Protein AF-A0A3R7F0P5-F1 (afdb_monomer_lite)

Foldseek 3Di:
DQLDDDDDDDDDVVLVVVLVVVQVVVQVVCVVVVFFHKDAPPDWDDPDPRDIDGDRMDTDGDDDD

Sequence (65 aa):
MGGKLYRMPAPVPYHQRVSRKLERILDEYVTEKGLGEVFDAPCDVVFSDMDIVQPDLFFISGSIL

pLDDT: mean 93.05, std 8.74, range [51.31, 98.69]

Secondary structure (DSSP, 8-state):
-TT---PPPPPPHHHHHHHHHHHHHHHHHHHHTT-EEEEESS--EEEETTEEE--SEEEEE----

Structure (mmCIF, N/CA/C/O backbone):
data_AF-A0A3R7F0P5-F1
#
_entry.id   AF-A0A3R7F0P5-F1
#
loop_
_atom_site.group_PDB
_atom_site.id
_atom_site.type_symbol
_atom_site.label_atom_id
_atom_site.label_alt_id
_atom_site.label_comp_id
_atom_site.label_asym_id
_atom_site.label_entity_id
_atom_site.label_seq_id
_atom_site.pdbx_PDB_ins_code
_atom_site.Cartn_x
_atom_site.Cartn_y
_atom_site.Cartn_z
_atom_site.occupancy
_atom_site.B_iso_or_equiv
_atom_site.auth_seq_id
_atom_site.auth_comp_id
_atom_site.auth_asym_id
_atom_site.auth_atom_id
_atom_site.pdbx_PDB_model_num
ATOM 1 N N . MET A 1 1 ? 0.771 0.692 -18.228 1.00 74.12 1 MET A N 1
ATOM 2 C CA . MET A 1 1 ? 0.255 2.073 -18.381 1.00 74.12 1 MET A CA 1
ATOM 3 C C . MET A 1 1 ? 0.329 2.480 -19.839 1.00 74.12 1 MET A C 1
ATOM 5 O O . MET A 1 1 ? 1.389 2.339 -20.450 1.00 74.12 1 MET A O 1
ATOM 9 N N . GLY A 1 2 ? -0.783 2.942 -20.405 1.00 80.88 2 GLY A N 1
ATOM 10 C CA . GLY A 1 2 ? -0.886 3.310 -21.817 1.00 80.88 2 GLY A CA 1
ATOM 11 C C . GLY A 1 2 ? -0.564 2.145 -22.755 1.00 80.88 2 GLY A C 1
ATOM 12 O O . GLY A 1 2 ? 0.115 2.340 -23.762 1.00 80.88 2 GLY A O 1
ATOM 13 N N . GLY A 1 3 ? -0.936 0.918 -22.366 1.00 81.69 3 GLY A N 1
ATOM 14 C CA . GLY A 1 3 ? -0.648 -0.309 -23.115 1.00 81.69 3 GLY A CA 1
ATOM 15 C C . GLY A 1 3 ? 0.824 -0.735 -23.175 1.00 81.69 3 GLY A C 1
ATOM 16 O O . GLY A 1 3 ? 1.162 -1.670 -23.897 1.00 81.69 3 GLY A O 1
ATOM 17 N N . LYS A 1 4 ? 1.720 -0.075 -22.428 1.00 83.62 4 LYS A N 1
ATOM 18 C CA . LYS A 1 4 ? 3.140 -0.444 -22.332 1.00 83.62 4 LYS A CA 1
ATOM 19 C C . LYS A 1 4 ? 3.427 -1.224 -21.052 1.00 83.62 4 LYS A C 1
ATOM 21 O O . LYS A 1 4 ? 2.988 -0.830 -19.965 1.00 83.62 4 LYS A O 1
ATOM 26 N N . LEU A 1 5 ? 4.214 -2.292 -21.196 1.00 85.12 5 LEU A N 1
ATOM 27 C CA . LEU A 1 5 ? 4.736 -3.081 -20.084 1.00 85.12 5 LEU A CA 1
ATOM 28 C C . LEU A 1 5 ? 5.974 -2.401 -19.493 1.00 85.12 5 LEU A C 1
ATOM 30 O O . LEU A 1 5 ? 6.978 -2.204 -20.179 1.00 85.12 5 LEU A O 1
ATOM 34 N N . TYR A 1 6 ? 5.912 -2.108 -18.199 1.00 86.50 6 TYR A N 1
ATOM 35 C CA . TYR A 1 6 ? 7.039 -1.617 -17.417 1.00 86.50 6 TYR A CA 1
ATOM 36 C C . TYR A 1 6 ? 7.438 -2.696 -16.416 1.00 86.50 6 TYR A C 1
ATOM 38 O O . TYR A 1 6 ? 6.602 -3.182 -15.661 1.00 86.50 6 TYR A O 1
ATOM 46 N N . ARG A 1 7 ? 8.716 -3.088 -16.415 1.00 84.38 7 ARG A N 1
ATOM 47 C CA . ARG A 1 7 ? 9.248 -4.010 -15.407 1.00 84.38 7 ARG A CA 1
ATOM 48 C C . ARG A 1 7 ? 9.697 -3.216 -14.190 1.00 84.38 7 ARG A C 1
ATOM 50 O O . ARG A 1 7 ? 10.553 -2.344 -14.319 1.00 84.38 7 ARG A O 1
ATOM 57 N N . MET A 1 8 ? 9.147 -3.549 -13.029 1.00 83.06 8 MET A N 1
ATOM 58 C CA . MET A 1 8 ? 9.586 -2.999 -11.752 1.00 83.06 8 MET A CA 1
ATOM 59 C C . MET A 1 8 ? 10.623 -3.945 -11.131 1.00 83.06 8 MET A C 1
ATOM 61 O O . MET A 1 8 ? 10.374 -5.150 -11.057 1.00 83.06 8 MET A O 1
ATOM 65 N N . PRO A 1 9 ? 11.810 -3.452 -10.737 1.00 87.31 9 PRO A N 1
ATOM 66 C CA . PRO A 1 9 ? 12.758 -4.264 -9.987 1.00 87.31 9 PRO A CA 1
ATOM 67 C C . PRO A 1 9 ? 12.180 -4.607 -8.609 1.00 87.31 9 PRO A C 1
ATOM 69 O O . PRO A 1 9 ? 11.358 -3.867 -8.070 1.00 87.31 9 PRO A O 1
ATOM 72 N N . ALA A 1 10 ? 12.647 -5.709 -8.020 1.00 88.56 10 ALA A N 1
ATOM 73 C CA . ALA A 1 10 ? 12.262 -6.066 -6.661 1.00 88.56 10 ALA A CA 1
ATOM 74 C C . ALA A 1 10 ? 12.663 -4.946 -5.674 1.00 88.56 10 ALA A C 1
ATOM 76 O O . ALA A 1 10 ? 13.781 -4.422 -5.764 1.00 88.56 10 ALA A O 1
ATOM 77 N N . PRO A 1 11 ? 11.780 -4.574 -4.732 1.00 90.69 11 PRO A N 1
ATOM 78 C CA . PRO A 1 11 ? 12.051 -3.505 -3.782 1.00 90.69 11 PRO A CA 1
ATOM 79 C C . PRO A 1 11 ? 13.160 -3.891 -2.801 1.00 90.69 11 PRO A C 1
ATOM 81 O O . PRO A 1 11 ? 13.290 -5.038 -2.370 1.00 90.69 11 PRO A O 1
ATOM 84 N N . VAL A 1 12 ? 13.955 -2.901 -2.398 1.00 96.50 12 VAL A N 1
ATOM 85 C CA . VAL A 1 12 ? 14.990 -3.074 -1.370 1.00 96.50 12 VAL A CA 1
ATOM 86 C C . VAL A 1 12 ? 14.377 -3.100 0.040 1.00 96.50 12 VAL A C 1
ATOM 88 O O . VAL A 1 12 ? 13.328 -2.491 0.261 1.00 96.50 12 VAL A O 1
ATOM 91 N N . PRO A 1 13 ? 15.049 -3.689 1.052 1.00 97.50 13 PRO A N 1
ATOM 92 C CA . PRO A 1 13 ? 14.516 -3.761 2.419 1.00 97.50 13 PRO A CA 1
ATOM 93 C C . PRO A 1 13 ? 14.141 -2.410 3.048 1.00 97.50 13 PRO A C 1
ATOM 95 O O . PRO A 1 13 ? 13.299 -2.351 3.941 1.00 97.50 13 PRO A O 1
ATOM 98 N N . TYR A 1 14 ? 14.772 -1.313 2.614 1.00 97.75 14 TYR A N 1
ATOM 99 C CA . TYR A 1 14 ? 14.409 0.033 3.057 1.00 97.75 14 TYR A CA 1
ATOM 100 C C . TYR A 1 14 ? 13.009 0.447 2.582 1.00 97.75 14 TYR A C 1
ATOM 102 O O . TYR A 1 14 ? 12.224 0.917 3.401 1.00 97.75 14 TYR A O 1
ATOM 110 N N . HIS A 1 15 ? 12.686 0.214 1.305 1.00 96.62 15 HIS A N 1
ATOM 111 C CA . HIS A 1 15 ? 11.365 0.494 0.733 1.00 96.62 15 HIS A CA 1
ATOM 112 C C . HIS A 1 15 ? 10.288 -0.306 1.472 1.00 96.62 15 HIS A C 1
ATOM 114 O O . HIS A 1 15 ? 9.353 0.279 2.013 1.00 96.62 15 HIS A O 1
ATOM 120 N N . GLN A 1 16 ? 10.536 -1.601 1.680 1.00 97.00 16 GLN A N 1
ATOM 121 C CA . GLN A 1 16 ? 9.644 -2.477 2.443 1.00 97.00 16 GLN A CA 1
ATOM 122 C C . GLN A 1 16 ? 9.429 -2.014 3.892 1.00 97.00 16 GLN A C 1
ATOM 124 O O . GLN A 1 16 ? 8.326 -2.074 4.432 1.00 97.00 16 GLN A O 1
ATOM 129 N N . ARG A 1 17 ? 10.473 -1.491 4.549 1.00 98.38 17 ARG A N 1
ATOM 130 C CA . ARG A 1 17 ? 10.354 -0.957 5.914 1.00 98.38 17 ARG A CA 1
ATOM 131 C C . ARG A 1 17 ? 9.495 0.305 5.973 1.00 98.38 17 ARG A C 1
ATOM 133 O O . ARG A 1 17 ? 8.819 0.504 6.98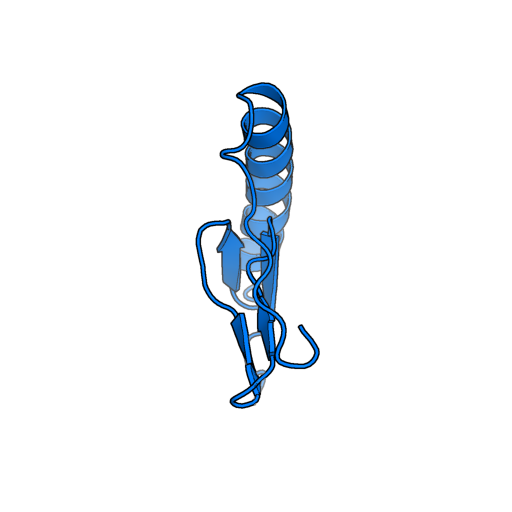2 1.00 98.38 17 ARG A O 1
ATOM 140 N N . VAL A 1 18 ? 9.578 1.167 4.961 1.00 98.38 18 VAL A N 1
ATOM 141 C CA . VAL A 1 18 ? 8.762 2.383 4.873 1.00 98.38 18 VAL A CA 1
ATOM 142 C C . VAL A 1 18 ? 7.315 2.015 4.560 1.00 98.38 18 VAL A C 1
ATOM 144 O O . VAL A 1 18 ? 6.442 2.431 5.317 1.00 98.38 18 VAL A O 1
ATOM 147 N N . SER A 1 19 ? 7.080 1.174 3.545 1.00 97.88 19 SER A N 1
ATOM 148 C CA . SER A 1 19 ? 5.735 0.731 3.150 1.00 97.88 19 SER A CA 1
ATOM 149 C C . SER A 1 19 ? 4.981 0.115 4.330 1.00 97.88 19 SER A C 1
ATOM 151 O O . SER A 1 19 ? 3.968 0.655 4.761 1.00 97.88 19 SER A O 1
ATOM 153 N N . ARG A 1 20 ? 5.577 -0.876 5.008 1.00 98.19 20 ARG A N 1
ATOM 154 C CA . ARG A 1 20 ? 4.971 -1.534 6.180 1.00 98.19 20 ARG A CA 1
ATOM 155 C C . ARG A 1 20 ? 4.627 -0.580 7.329 1.00 98.19 20 ARG A C 1
ATOM 157 O O . ARG A 1 20 ? 3.728 -0.842 8.121 1.00 98.19 20 ARG A O 1
ATOM 164 N N . LYS A 1 21 ? 5.393 0.500 7.521 1.00 98.62 21 LYS A N 1
ATOM 165 C CA . LYS A 1 21 ? 5.077 1.480 8.576 1.00 98.62 21 LYS A CA 1
ATOM 166 C C . LYS A 1 21 ? 3.854 2.312 8.206 1.00 98.62 21 LYS A C 1
ATOM 168 O O . L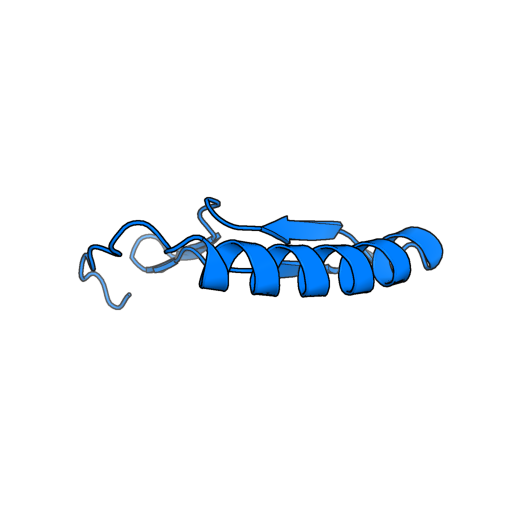YS A 1 21 ? 3.055 2.599 9.089 1.00 98.62 21 LYS A O 1
ATOM 173 N N . LEU A 1 22 ? 3.743 2.704 6.939 1.00 98.56 22 LEU A N 1
ATOM 174 C CA . LEU A 1 22 ? 2.602 3.461 6.434 1.00 98.56 22 LEU A CA 1
ATOM 175 C C . LEU A 1 22 ? 1.343 2.598 6.420 1.00 98.56 22 LEU A C 1
ATOM 177 O O . LEU A 1 22 ? 0.325 3.030 6.947 1.00 98.56 22 LEU A O 1
ATOM 181 N N . GLU A 1 23 ? 1.453 1.373 5.908 1.00 98.50 23 GLU A N 1
ATOM 182 C CA . GLU A 1 23 ? 0.393 0.365 5.903 1.00 98.50 23 GLU A CA 1
ATOM 183 C C . GLU A 1 23 ? -0.217 0.205 7.295 1.00 98.50 23 GLU A C 1
ATOM 185 O O . GLU A 1 23 ? -1.405 0.429 7.460 1.00 98.50 23 GLU A O 1
ATOM 190 N N . ARG A 1 24 ? 0.604 -0.055 8.323 1.00 98.69 24 ARG A N 1
ATOM 191 C CA . ARG A 1 24 ? 0.114 -0.248 9.697 1.00 98.69 24 ARG A CA 1
ATOM 192 C C . ARG A 1 24 ? -0.676 0.943 10.235 1.00 98.69 24 ARG A C 1
ATOM 194 O O . ARG A 1 24 ? -1.683 0.735 10.892 1.00 98.69 24 ARG A O 1
ATOM 201 N N . ILE A 1 25 ? -0.212 2.169 9.987 1.00 98.50 25 ILE A N 1
ATOM 202 C CA . ILE A 1 25 ? -0.889 3.384 10.470 1.00 98.50 25 ILE A CA 1
ATOM 203 C C . ILE A 1 25 ? -2.218 3.590 9.730 1.00 98.50 25 ILE A C 1
ATOM 205 O O . ILE A 1 25 ? -3.210 3.988 10.338 1.00 98.50 25 ILE A O 1
ATOM 209 N N . LEU A 1 26 ? -2.231 3.345 8.417 1.00 98.31 26 LEU A N 1
ATOM 210 C CA . LEU A 1 26 ? -3.425 3.493 7.587 1.00 98.31 26 LEU A CA 1
ATOM 211 C C . LEU A 1 26 ? -4.462 2.414 7.898 1.00 98.31 26 LEU A C 1
ATOM 213 O O . LEU A 1 26 ? -5.630 2.743 8.078 1.00 98.31 26 LEU A O 1
ATOM 217 N N . ASP A 1 27 ? -4.033 1.158 7.981 1.00 98.44 27 ASP A N 1
ATOM 218 C CA . ASP A 1 27 ? -4.892 0.006 8.238 1.00 98.44 27 ASP A CA 1
ATOM 219 C C . ASP A 1 27 ? -5.539 0.078 9.624 1.00 98.44 27 ASP A C 1
ATOM 221 O O . ASP A 1 27 ? -6.748 -0.106 9.743 1.00 98.44 27 ASP A O 1
ATOM 225 N N . GLU A 1 28 ? -4.776 0.459 10.657 1.00 98.50 28 GLU A N 1
ATOM 226 C CA . GLU A 1 28 ? -5.312 0.691 12.004 1.00 98.50 28 GLU A CA 1
ATOM 227 C C . GLU A 1 28 ? -6.429 1.746 11.969 1.00 98.50 28 GLU A C 1
ATOM 229 O O . GLU A 1 28 ? -7.548 1.483 12.407 1.00 98.50 28 GLU A O 1
ATOM 234 N N . TYR A 1 29 ? -6.180 2.904 11.347 1.00 98.31 29 TYR A N 1
ATOM 235 C CA . TYR A 1 29 ? -7.183 3.965 11.225 1.00 98.31 29 TYR A CA 1
ATOM 236 C C . TYR A 1 29 ? -8.426 3.534 10.430 1.00 98.31 29 TYR A C 1
ATOM 238 O O . TYR A 1 29 ? -9.556 3.817 10.835 1.00 98.31 29 TYR A O 1
ATOM 246 N N . VAL A 1 30 ? -8.231 2.873 9.286 1.00 98.00 30 VAL A N 1
ATOM 247 C CA . VAL A 1 30 ? -9.316 2.444 8.394 1.00 98.00 30 VAL A CA 1
ATOM 248 C C . VAL A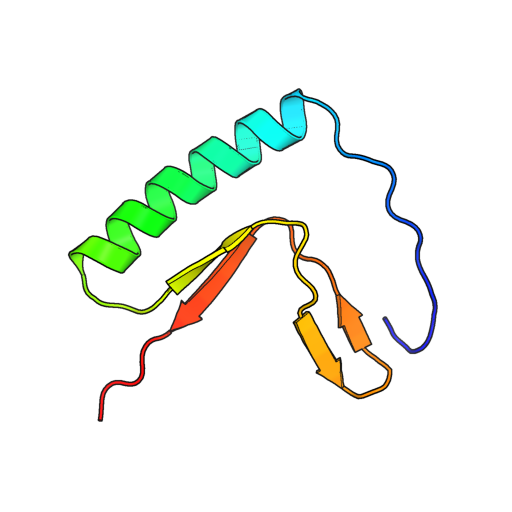 1 30 ? -10.174 1.370 9.058 1.00 98.00 30 VAL A C 1
ATOM 250 O O . VAL A 1 30 ? -11.403 1.483 9.034 1.00 98.00 30 VAL A O 1
ATOM 253 N N . THR A 1 31 ? -9.543 0.386 9.697 1.00 96.94 31 THR A N 1
ATOM 254 C CA . THR A 1 31 ? -10.216 -0.723 10.378 1.00 96.94 31 THR A CA 1
ATOM 255 C C . THR A 1 31 ? -10.981 -0.234 11.604 1.00 96.94 31 THR A C 1
ATOM 257 O O . THR A 1 31 ? -12.167 -0.531 11.743 1.00 96.94 31 THR A O 1
ATOM 260 N N . GLU A 1 32 ? -10.361 0.581 12.466 1.00 97.81 32 GLU A N 1
ATOM 261 C CA . GLU A 1 32 ? -11.015 1.118 13.670 1.00 97.81 32 GLU A CA 1
ATOM 262 C C . GLU A 1 32 ? -12.261 1.950 13.357 1.00 97.81 32 GLU A C 1
ATOM 264 O O . GLU A 1 32 ? -13.209 2.003 14.146 1.00 97.81 32 GLU A O 1
ATOM 269 N N . LYS A 1 33 ? -12.257 2.639 12.215 1.00 96.94 33 LYS A N 1
ATOM 270 C CA . LYS A 1 33 ? -13.350 3.510 11.781 1.00 96.94 33 LYS A CA 1
ATOM 271 C C . LYS A 1 33 ? -14.327 2.823 10.826 1.00 96.94 33 LYS A C 1
ATOM 273 O O . LYS A 1 33 ? -15.315 3.452 10.454 1.00 96.94 33 LYS A O 1
ATOM 278 N N . GLY A 1 34 ? -14.075 1.571 10.438 1.00 96.50 34 GLY A N 1
ATOM 279 C CA . GLY A 1 34 ? -14.895 0.839 9.472 1.00 96.50 34 GLY A CA 1
ATOM 280 C C . GLY A 1 34 ? -14.987 1.536 8.112 1.00 96.50 34 GLY A C 1
ATOM 281 O O . GLY A 1 34 ? -16.056 1.564 7.508 1.00 96.50 34 GLY A O 1
ATOM 282 N N . LEU A 1 35 ? -13.897 2.159 7.652 1.00 96.94 35 LEU A N 1
ATOM 283 C CA . LEU A 1 35 ? -13.904 3.022 6.462 1.00 96.94 35 LEU A CA 1
ATOM 284 C C . LEU A 1 35 ? -13.677 2.268 5.151 1.00 96.94 35 LEU A C 1
ATOM 286 O O . LEU A 1 35 ? -13.833 2.870 4.091 1.00 96.94 35 LEU A O 1
ATOM 290 N N . GLY A 1 36 ? -13.301 0.990 5.200 1.00 96.88 36 GLY A N 1
ATOM 291 C CA . GLY A 1 36 ? -12.950 0.193 4.027 1.00 96.88 36 GLY A CA 1
ATOM 292 C C . GLY A 1 36 ? -11.781 -0.746 4.296 1.00 96.88 36 GLY A C 1
ATOM 293 O O . GLY A 1 36 ? -11.668 -1.273 5.398 1.00 96.88 36 GLY A O 1
ATOM 294 N N . GLU A 1 37 ? -10.921 -0.925 3.295 1.00 97.44 37 GLU A N 1
ATOM 295 C CA . GLU A 1 37 ? -9.789 -1.859 3.321 1.00 97.44 37 GLU A CA 1
ATOM 296 C C . GLU A 1 37 ? -8.521 -1.218 2.739 1.00 97.44 37 GLU A C 1
ATOM 298 O O . GLU A 1 37 ? -8.588 -0.416 1.801 1.00 97.44 37 GLU A O 1
ATOM 303 N N . VAL A 1 38 ? -7.358 -1.575 3.289 1.00 98.25 38 VAL A N 1
ATOM 304 C CA . VAL A 1 38 ? -6.028 -1.164 2.811 1.00 98.25 38 VAL A CA 1
ATOM 305 C C . VAL A 1 38 ? -5.293 -2.390 2.273 1.00 98.25 38 VAL A C 1
ATOM 307 O O . VAL A 1 38 ? -5.349 -3.460 2.868 1.00 98.25 38 VAL A O 1
ATOM 310 N N . PHE A 1 39 ? -4.592 -2.226 1.153 1.00 98.00 39 PHE A N 1
ATOM 311 C CA . PHE A 1 39 ? -3.821 -3.275 0.485 1.00 98.00 39 PHE A CA 1
ATOM 312 C C . PHE A 1 39 ? -2.401 -2.790 0.172 1.00 98.00 39 PHE A C 1
ATOM 314 O O . PHE A 1 39 ? -2.184 -1.589 -0.027 1.00 98.00 39 PHE A O 1
ATOM 321 N N . ASP A 1 40 ? -1.453 -3.724 0.073 1.00 97.62 40 ASP A N 1
ATOM 322 C CA . ASP A 1 40 ? -0.052 -3.484 -0.272 1.00 97.62 40 ASP A CA 1
ATOM 323 C C . ASP A 1 40 ? 0.410 -4.275 -1.513 1.00 97.62 40 ASP A C 1
ATOM 325 O O . ASP A 1 40 ? -0.295 -5.129 -2.060 1.00 97.62 40 ASP A O 1
ATOM 329 N N . ALA A 1 41 ? 1.595 -3.934 -2.025 1.00 95.56 41 ALA A N 1
ATOM 330 C CA . ALA A 1 41 ? 2.211 -4.660 -3.133 1.00 95.56 41 ALA A CA 1
ATOM 331 C C . ALA A 1 41 ? 2.809 -6.014 -2.682 1.00 95.56 41 ALA A C 1
ATOM 333 O O . ALA A 1 41 ? 3.494 -6.067 -1.659 1.00 95.56 41 ALA A O 1
ATOM 334 N N . PRO A 1 42 ? 2.731 -7.080 -3.507 1.00 94.69 42 PRO A N 1
ATOM 335 C CA . PRO A 1 42 ? 2.247 -7.080 -4.889 1.00 94.69 42 PRO A CA 1
ATOM 336 C C . PRO A 1 42 ? 0.732 -7.319 -5.002 1.00 94.69 42 PRO A C 1
ATOM 338 O O . PRO A 1 42 ? 0.233 -8.376 -4.620 1.00 94.69 42 PRO A O 1
ATOM 341 N N . CYS A 1 43 ? 0.020 -6.380 -5.633 1.00 95.62 43 CYS A N 1
ATOM 342 C CA . CYS A 1 43 ? -1.393 -6.518 -5.978 1.00 95.62 43 CYS A CA 1
ATOM 343 C C . CYS A 1 43 ? -1.705 -5.740 -7.267 1.00 95.62 43 CYS A C 1
ATOM 345 O O . CYS A 1 43 ? -1.335 -4.570 -7.391 1.00 95.62 43 CYS A O 1
ATOM 347 N N . ASP A 1 44 ? -2.356 -6.394 -8.233 1.00 95.88 44 ASP A N 1
ATOM 348 C CA . ASP A 1 44 ? -2.748 -5.769 -9.499 1.00 95.88 44 ASP A CA 1
ATOM 349 C C . ASP A 1 44 ? -4.025 -4.940 -9.323 1.00 95.88 44 ASP A C 1
ATOM 351 O O . ASP A 1 44 ? -5.076 -5.457 -8.945 1.00 95.88 44 ASP A O 1
ATOM 355 N N . VAL A 1 45 ? -3.954 -3.659 -9.683 1.00 96.31 45 VAL A N 1
ATOM 356 C CA . VAL A 1 45 ? -5.108 -2.766 -9.807 1.00 96.31 45 VAL A CA 1
ATOM 357 C C . VAL A 1 45 ? -5.391 -2.553 -11.289 1.00 96.31 45 VAL A C 1
ATOM 359 O O . VAL A 1 45 ? -4.598 -1.942 -12.011 1.00 96.31 45 VAL A O 1
ATOM 362 N N . VAL A 1 46 ? -6.528 -3.079 -11.741 1.00 96.19 46 VAL A N 1
ATOM 363 C CA . VAL A 1 46 ? -6.974 -3.019 -13.137 1.00 96.19 46 VAL A CA 1
ATOM 364 C C . VAL A 1 46 ? -7.917 -1.830 -13.308 1.00 96.19 46 VAL A C 1
ATOM 366 O O . VAL A 1 46 ? -9.066 -1.876 -12.877 1.00 96.19 46 VAL A O 1
ATOM 369 N N . PHE A 1 47 ? -7.442 -0.758 -13.943 1.00 94.00 47 PHE A N 1
ATOM 370 C CA . PHE A 1 47 ? -8.283 0.388 -14.308 1.00 94.00 47 PHE A CA 1
ATOM 371 C C . PHE A 1 47 ? -8.976 0.194 -15.661 1.00 94.00 47 PHE A C 1
ATOM 373 O O . PHE A 1 47 ? -10.065 0.719 -15.884 1.00 94.00 47 PHE A O 1
ATOM 380 N N . SER A 1 48 ? -8.333 -0.535 -16.574 1.00 94.69 48 SER A N 1
ATOM 381 C CA . SER A 1 48 ? -8.853 -0.908 -17.892 1.00 94.69 48 SER A CA 1
ATOM 382 C C . SER A 1 48 ? -8.095 -2.128 -18.425 1.00 94.69 48 SER A C 1
ATOM 384 O O . SER A 1 48 ? -7.065 -2.508 -17.865 1.00 94.69 48 SER A O 1
ATOM 386 N N . ASP A 1 49 ? -8.533 -2.680 -19.560 1.00 91.31 49 ASP A N 1
ATOM 387 C CA . ASP A 1 49 ? -7.844 -3.785 -20.250 1.00 91.31 49 ASP A CA 1
ATOM 388 C C . ASP A 1 49 ? -6.373 -3.473 -20.596 1.00 91.31 49 ASP A C 1
ATOM 390 O O . ASP A 1 49 ? -5.566 -4.383 -20.782 1.00 91.31 49 ASP A O 1
ATOM 394 N N . MET A 1 50 ? -6.007 -2.187 -20.686 1.00 92.56 50 MET A N 1
ATOM 395 C CA . MET A 1 50 ? -4.664 -1.730 -21.070 1.00 92.56 50 MET A CA 1
ATOM 396 C C . MET A 1 50 ? -3.900 -1.043 -19.925 1.00 92.56 50 MET A C 1
ATOM 398 O O . MET A 1 50 ? -2.712 -0.718 -20.079 1.00 92.56 50 MET A O 1
ATOM 402 N N . ASP A 1 51 ? -4.557 -0.821 -18.783 1.00 92.75 51 ASP A N 1
ATOM 403 C CA . ASP A 1 51 ? -4.024 -0.082 -17.640 1.00 92.75 51 ASP A CA 1
ATOM 404 C C . ASP A 1 51 ? -4.148 -0.892 -16.354 1.00 92.75 51 ASP A C 1
ATOM 406 O O . ASP A 1 51 ? -5.068 -0.724 -15.554 1.00 92.75 51 ASP A O 1
ATOM 410 N N . ILE A 1 52 ? -3.148 -1.748 -16.163 1.00 94.44 52 ILE A N 1
ATOM 411 C CA . ILE A 1 52 ? -2.895 -2.478 -14.924 1.00 94.44 52 ILE A CA 1
ATOM 412 C C . ILE A 1 52 ? -1.688 -1.836 -14.240 1.00 94.44 52 ILE A C 1
ATOM 414 O O . ILE A 1 52 ? -0.674 -1.546 -14.893 1.00 94.44 52 ILE A O 1
ATOM 418 N N . VAL A 1 53 ? -1.805 -1.579 -12.940 1.00 94.62 53 VAL A N 1
ATOM 419 C CA . VAL A 1 53 ? -0.738 -1.005 -12.111 1.00 94.62 53 VAL A CA 1
ATOM 420 C C . VAL A 1 53 ? -0.559 -1.813 -10.828 1.00 94.62 53 VAL A C 1
ATOM 422 O O . VAL A 1 53 ? -1.483 -2.489 -10.396 1.00 94.62 53 VAL A O 1
ATOM 425 N N . GLN A 1 54 ? 0.613 -1.701 -10.202 1.00 95.38 54 GLN A N 1
ATOM 426 C CA . GLN A 1 54 ? 0.898 -2.261 -8.876 1.00 95.38 54 GLN A CA 1
ATOM 427 C C . GLN A 1 54 ? 1.363 -1.128 -7.950 1.00 95.38 54 GLN A C 1
ATOM 429 O O . GLN 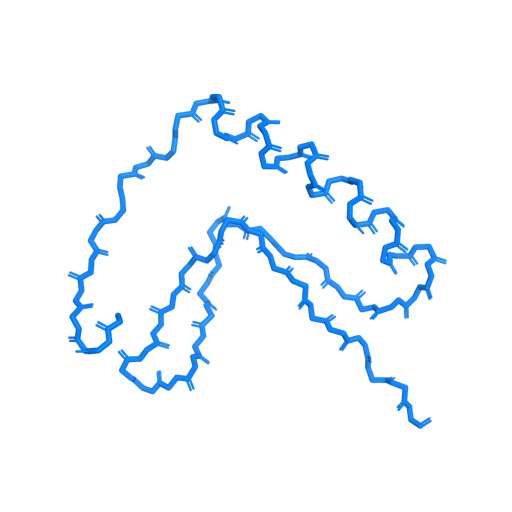A 1 54 ? 2.547 -0.780 -7.966 1.00 95.38 54 GLN A O 1
ATOM 434 N N . PRO A 1 55 ? 0.448 -0.471 -7.216 1.00 95.31 55 PRO A N 1
ATOM 435 C CA . PRO A 1 55 ? 0.807 0.546 -6.234 1.00 95.31 55 PRO A CA 1
ATOM 436 C C . PRO A 1 55 ? 1.482 -0.098 -5.021 1.00 95.31 55 PRO A C 1
ATOM 438 O O . PRO A 1 55 ? 1.142 -1.218 -4.660 1.00 95.31 55 PRO A O 1
ATOM 441 N N . ASP A 1 56 ? 2.375 0.630 -4.348 1.00 96.62 56 ASP A N 1
ATOM 442 C CA . ASP A 1 56 ? 2.994 0.146 -3.104 1.00 96.62 56 ASP A CA 1
ATOM 443 C C . ASP A 1 56 ? 1.966 -0.038 -1.972 1.00 96.62 56 ASP A C 1
ATOM 445 O O . ASP A 1 56 ? 2.075 -0.991 -1.204 1.00 96.62 56 ASP A O 1
ATOM 449 N N . LEU A 1 57 ? 0.987 0.875 -1.887 1.00 97.69 57 LEU A N 1
ATOM 450 C CA . LEU A 1 57 ? -0.159 0.856 -0.972 1.00 97.69 57 LEU A CA 1
ATOM 451 C C . LEU A 1 57 ? -1.373 1.509 -1.643 1.00 97.69 57 LEU A C 1
ATOM 453 O O . LEU A 1 57 ? -1.220 2.511 -2.348 1.00 97.69 57 LEU A O 1
ATOM 457 N N . PHE A 1 58 ? -2.577 1.000 -1.386 1.00 97.81 58 PHE A N 1
ATOM 458 C CA . PHE A 1 58 ? -3.829 1.642 -1.796 1.00 97.81 58 PHE A CA 1
ATOM 459 C C . PHE A 1 58 ? -4.981 1.323 -0.836 1.00 97.81 58 PHE A C 1
ATOM 461 O O . PHE A 1 58 ? -4.949 0.340 -0.104 1.00 97.81 58 PHE A O 1
ATOM 468 N N . PHE A 1 59 ? -5.996 2.186 -0.832 1.00 97.81 59 PHE A N 1
ATOM 469 C CA . PHE A 1 59 ? -7.184 2.085 0.014 1.00 97.81 59 PHE A CA 1
ATOM 470 C C . PHE A 1 59 ? -8.435 1.991 -0.858 1.00 97.81 59 PHE A C 1
ATOM 472 O O . PHE A 1 59 ? -8.585 2.758 -1.812 1.00 97.81 59 PHE A O 1
ATOM 479 N N . ILE A 1 60 ? -9.336 1.079 -0.505 1.00 96.94 60 ILE A N 1
ATOM 480 C CA . ILE A 1 60 ? -10.667 0.956 -1.094 1.00 96.94 60 ILE A CA 1
ATOM 481 C C . ILE A 1 60 ? -11.681 1.338 -0.020 1.00 96.94 60 ILE A C 1
ATOM 483 O O . ILE A 1 60 ? -11.776 0.679 1.012 1.00 96.94 60 ILE A O 1
ATOM 487 N N . SER A 1 61 ? -12.452 2.399 -0.264 1.00 96.25 61 SER A N 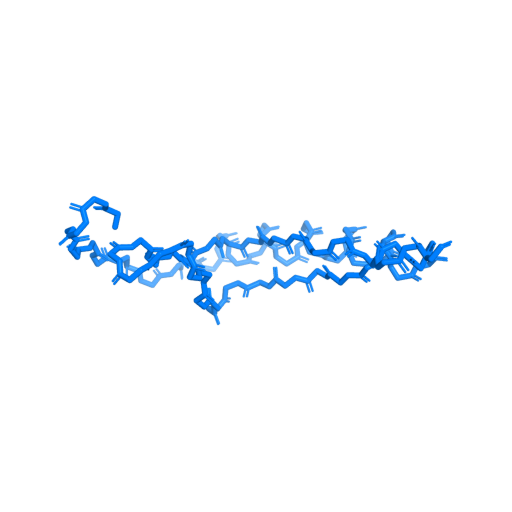1
ATOM 488 C CA . SER A 1 61 ? -13.493 2.829 0.668 1.00 96.25 61 SER A CA 1
ATOM 489 C C . SER A 1 61 ? -14.628 1.814 0.745 1.00 96.25 61 SER A C 1
ATOM 491 O O . SER A 1 61 ? -15.143 1.372 -0.283 1.00 96.25 61 SER A O 1
ATOM 493 N N . GLY A 1 62 ? -15.071 1.517 1.963 1.00 92.81 62 GLY A N 1
ATOM 494 C CA . GLY A 1 62 ? -16.290 0.767 2.213 1.00 92.81 62 GLY A CA 1
ATOM 495 C C . GLY A 1 62 ? -17.503 1.510 1.658 1.00 92.81 62 GLY A C 1
ATOM 496 O O . GLY A 1 62 ? -17.546 2.741 1.615 1.00 9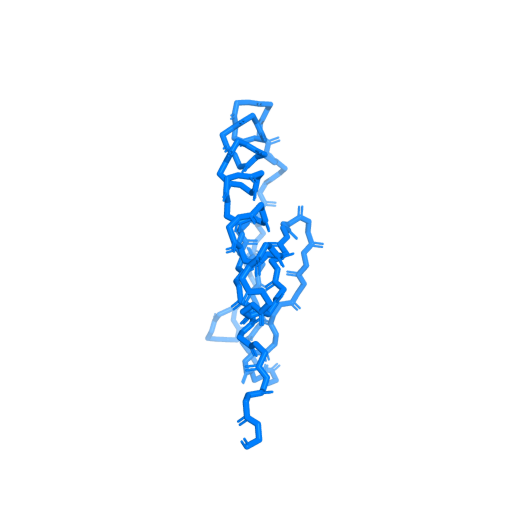2.81 62 GLY A O 1
ATOM 497 N N . SER A 1 63 ? -18.505 0.754 1.219 1.00 81.00 63 SER A N 1
ATOM 498 C CA . SER A 1 63 ? -19.790 1.333 0.835 1.00 81.00 63 SER A CA 1
ATOM 499 C C . SER A 1 63 ? -20.569 1.702 2.096 1.00 81.00 63 SER A C 1
ATOM 501 O O . SER A 1 63 ? -20.953 0.823 2.864 1.00 81.00 63 SER A O 1
ATOM 503 N N . ILE A 1 64 ? -20.821 2.993 2.304 1.00 58.78 64 ILE A N 1
ATOM 504 C CA . ILE A 1 64 ? -21.930 3.441 3.150 1.00 58.78 64 ILE A CA 1
ATOM 505 C C . ILE A 1 64 ? -23.170 3.384 2.253 1.00 58.78 64 ILE A C 1
ATOM 507 O O . ILE A 1 64 ? -23.216 4.086 1.242 1.00 58.78 64 ILE A O 1
ATOM 511 N N . LEU A 1 65 ? -24.111 2.488 2.573 1.00 51.31 65 LEU A N 1
ATOM 512 C CA . LEU A 1 65 ? -25.453 2.481 1.976 1.00 51.31 65 LEU A CA 1
ATOM 513 C C . LEU A 1 65 ? -26.206 3.772 2.313 1.00 51.31 65 LEU A C 1
ATOM 515 O O . LEU A 1 65 ? -26.087 4.229 3.473 1.00 51.31 65 LEU A O 1
#

Radius of gyration: 14.03 Å; chains: 1; bounding box: 40×11×37 Å